Protein AF-A0A2I0AL25-F1 (afdb_monomer_lite)

Structure (mmCIF, N/CA/C/O backbone):
data_AF-A0A2I0AL25-F1
#
_entry.id   AF-A0A2I0AL25-F1
#
loop_
_atom_site.group_PDB
_atom_site.id
_atom_site.type_symbol
_atom_site.label_atom_id
_atom_site.label_alt_id
_atom_site.label_comp_id
_atom_site.label_asym_id
_atom_site.label_entity_id
_atom_site.label_seq_id
_atom_site.pdbx_PDB_ins_code
_atom_site.Cartn_x
_atom_site.Cartn_y
_atom_site.Cartn_z
_atom_site.occupancy
_atom_site.B_iso_or_equiv
_atom_site.auth_seq_id
_atom_site.auth_comp_id
_atom_site.auth_asym_id
_atom_site.auth_atom_id
_atom_site.pdbx_PDB_model_num
ATOM 1 N N . MET A 1 1 ? 8.154 -0.495 -1.990 1.00 84.19 1 MET A N 1
ATOM 2 C CA . MET A 1 1 ? 7.787 -0.401 -3.421 1.00 84.19 1 MET A CA 1
ATOM 3 C C . MET A 1 1 ? 7.582 1.042 -3.850 1.00 84.19 1 MET A C 1
ATOM 5 O O . MET A 1 1 ? 8.405 1.522 -4.606 1.00 84.19 1 MET A O 1
ATOM 9 N N . TYR A 1 2 ? 6.583 1.767 -3.327 1.00 90.44 2 TYR A N 1
ATOM 10 C CA . TYR A 1 2 ? 6.389 3.180 -3.695 1.00 90.44 2 TYR A CA 1
ATOM 11 C C . TYR A 1 2 ? 7.602 4.074 -3.379 1.00 90.44 2 TYR A C 1
ATOM 13 O O . TYR A 1 2 ? 7.985 4.876 -4.217 1.00 90.44 2 TYR A O 1
ATOM 21 N N . GLN A 1 3 ? 8.220 3.915 -2.200 1.00 91.12 3 GLN A N 1
ATOM 22 C CA . GLN A 1 3 ? 9.388 4.713 -1.795 1.00 91.12 3 GLN A CA 1
ATOM 23 C C . GLN A 1 3 ? 10.563 4.539 -2.772 1.00 91.12 3 GLN A C 1
ATOM 25 O O . GLN A 1 3 ? 10.989 5.522 -3.357 1.00 91.12 3 GLN A O 1
ATOM 30 N N . ASN A 1 4 ? 10.969 3.298 -3.055 1.00 92.88 4 ASN A N 1
ATOM 31 C CA . ASN A 1 4 ? 12.059 2.998 -3.995 1.00 92.88 4 ASN A CA 1
ATOM 32 C C . ASN A 1 4 ? 11.761 3.479 -5.429 1.00 92.88 4 ASN A C 1
ATOM 34 O O . ASN A 1 4 ? 12.645 3.953 -6.131 1.00 92.88 4 ASN A O 1
ATOM 38 N N . LEU A 1 5 ? 10.508 3.349 -5.885 1.00 93.12 5 LEU A N 1
ATOM 39 C CA . LEU A 1 5 ? 10.119 3.776 -7.234 1.00 93.12 5 LEU A CA 1
ATOM 40 C C . LEU A 1 5 ? 10.102 5.303 -7.368 1.00 93.12 5 LEU A C 1
ATOM 42 O O . LEU A 1 5 ? 10.488 5.820 -8.411 1.00 93.12 5 LEU A O 1
ATOM 46 N N . ARG A 1 6 ? 9.710 6.023 -6.310 1.00 93.81 6 ARG A N 1
ATOM 47 C CA . ARG A 1 6 ? 9.657 7.492 -6.293 1.00 93.81 6 ARG A CA 1
ATOM 48 C C . ARG A 1 6 ? 11.029 8.147 -6.461 1.00 93.81 6 ARG A C 1
ATOM 50 O O . ARG A 1 6 ? 11.088 9.291 -6.894 1.00 93.81 6 ARG A O 1
ATOM 57 N N . GLU A 1 7 ? 12.106 7.453 -6.113 1.00 94.62 7 GLU A N 1
ATOM 58 C CA . GLU A 1 7 ? 13.470 7.979 -6.253 1.00 94.62 7 GLU A CA 1
ATOM 59 C C . GLU A 1 7 ? 13.884 8.163 -7.719 1.00 94.62 7 GLU A C 1
ATOM 61 O O . GLU A 1 7 ? 14.666 9.056 -8.021 1.00 94.62 7 GLU A O 1
ATOM 66 N N . HIS A 1 8 ? 13.332 7.355 -8.628 1.00 95.75 8 HIS A N 1
ATOM 67 C CA . HIS A 1 8 ? 13.769 7.298 -10.027 1.00 95.75 8 HIS A CA 1
ATOM 68 C C . HIS A 1 8 ? 12.647 7.607 -11.027 1.00 95.75 8 HIS A C 1
ATOM 70 O O . HIS A 1 8 ? 12.923 7.954 -12.173 1.00 95.75 8 HIS A O 1
ATOM 76 N N . TYR A 1 9 ? 11.381 7.494 -10.614 1.00 93.06 9 TYR A N 1
ATOM 77 C CA . TYR A 1 9 ? 10.227 7.608 -11.499 1.00 93.06 9 TYR A CA 1
ATOM 78 C C . TYR A 1 9 ? 9.131 8.488 -10.903 1.00 93.06 9 TYR A C 1
ATOM 80 O O . TYR A 1 9 ? 8.901 8.519 -9.691 1.00 93.06 9 TYR A O 1
ATOM 88 N N . TRP A 1 10 ? 8.404 9.174 -11.785 1.00 94.25 10 TRP A N 1
ATOM 89 C CA . TRP A 1 10 ? 7.228 9.949 -11.419 1.00 94.25 10 TRP A CA 1
ATOM 90 C C . TRP A 1 10 ? 6.190 9.939 -12.541 1.00 94.25 10 TRP A C 1
ATOM 92 O O . TRP A 1 10 ? 6.521 10.145 -13.707 1.00 94.25 10 TRP A O 1
ATOM 102 N N . TRP A 1 11 ? 4.928 9.717 -12.173 1.00 95.62 11 TRP A N 1
ATOM 103 C CA . TRP A 1 11 ? 3.768 9.888 -13.044 1.00 95.62 11 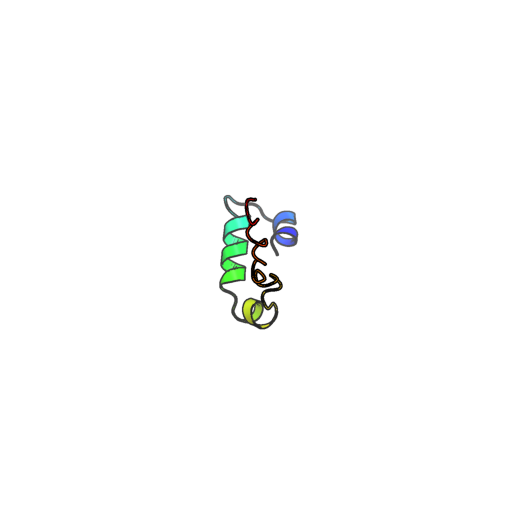TRP A CA 1
ATOM 104 C C . TRP A 1 11 ? 2.510 10.169 -12.215 1.00 95.62 11 TRP A C 1
ATOM 106 O O . TRP A 1 11 ? 2.479 9.969 -10.992 1.00 95.62 11 TRP A O 1
ATOM 116 N N . ASN A 1 12 ? 1.448 10.632 -12.877 1.00 96.44 12 ASN A N 1
ATOM 117 C CA . ASN A 1 12 ? 0.183 10.915 -12.209 1.00 96.44 12 ASN A CA 1
ATOM 118 C C . ASN A 1 12 ? -0.443 9.627 -11.645 1.00 96.44 12 ASN A C 1
ATOM 120 O O . ASN A 1 12 ? -0.540 8.633 -12.351 1.00 96.44 12 ASN A O 1
ATOM 124 N N . ASN A 1 13 ? -0.912 9.652 -10.395 1.00 95.00 13 ASN A N 1
ATOM 125 C CA . ASN A 1 13 ? -1.477 8.495 -9.678 1.00 95.00 13 ASN A CA 1
ATOM 126 C C . ASN A 1 13 ? -0.520 7.324 -9.370 1.00 95.00 13 ASN A C 1
ATOM 128 O O . ASN A 1 13 ? -0.984 6.293 -8.883 1.00 95.00 13 ASN A O 1
ATOM 132 N N . MET A 1 14 ? 0.803 7.497 -9.489 1.00 95.44 14 MET A N 1
ATOM 133 C CA . MET A 1 14 ? 1.804 6.457 -9.180 1.00 95.44 14 MET A CA 1
ATOM 134 C C . MET A 1 14 ? 1.567 5.715 -7.859 1.00 95.44 14 MET A C 1
ATOM 136 O O . MET A 1 14 ? 1.648 4.490 -7.795 1.00 95.44 14 MET A O 1
ATOM 140 N N . LYS A 1 15 ? 1.239 6.439 -6.783 1.00 94.06 15 LYS A N 1
ATOM 141 C CA . LYS A 1 15 ? 0.974 5.822 -5.475 1.00 94.06 15 LYS A CA 1
ATOM 142 C C . LYS A 1 15 ? -0.209 4.848 -5.524 1.00 94.06 15 LYS A C 1
ATOM 144 O O . LYS A 1 15 ? -0.148 3.792 -4.896 1.00 94.06 15 LYS A O 1
ATOM 149 N N . ARG A 1 16 ? -1.268 5.202 -6.261 1.00 95.62 16 ARG A N 1
ATOM 150 C CA . ARG A 1 16 ? -2.475 4.382 -6.425 1.00 95.62 16 ARG A CA 1
ATOM 151 C C . ARG A 1 16 ? -2.180 3.153 -7.273 1.00 95.62 16 ARG A C 1
ATOM 153 O O . ARG A 1 16 ? -2.574 2.057 -6.889 1.00 95.62 16 ARG A O 1
ATOM 160 N N . ASP A 1 17 ? -1.448 3.328 -8.365 1.00 95.19 17 ASP A N 1
ATOM 161 C CA . ASP A 1 17 ? -1.120 2.237 -9.284 1.00 95.19 17 ASP A CA 1
ATOM 162 C C . ASP A 1 17 ? -0.219 1.201 -8.607 1.00 95.19 17 ASP A C 1
ATOM 164 O O . ASP A 1 17 ? -0.487 0.002 -8.665 1.00 95.19 17 ASP A O 1
ATOM 168 N N . VAL A 1 18 ? 0.794 1.659 -7.864 1.00 93.88 18 VAL A N 1
ATOM 169 C CA . VAL A 1 18 ? 1.660 0.778 -7.070 1.00 93.88 18 VAL A CA 1
ATOM 170 C C . VAL A 1 18 ? 0.856 0.035 -5.999 1.00 93.88 18 VAL A C 1
ATOM 172 O O . VAL A 1 18 ? 1.062 -1.162 -5.808 1.00 93.88 18 VAL A O 1
ATOM 175 N N . ALA A 1 19 ? -0.080 0.704 -5.318 1.00 92.94 19 ALA A N 1
ATOM 176 C CA . ALA A 1 19 ? -0.947 0.048 -4.339 1.00 92.94 19 ALA A CA 1
ATOM 177 C C . ALA A 1 19 ? -1.844 -1.020 -4.990 1.00 92.94 19 ALA A C 1
ATOM 179 O O . ALA A 1 19 ? -1.936 -2.129 -4.470 1.00 92.94 19 ALA A O 1
ATOM 180 N N . GLN A 1 20 ? -2.449 -0.728 -6.146 1.00 94.88 20 GLN A N 1
ATOM 181 C CA . GLN A 1 20 ? -3.268 -1.691 -6.891 1.00 94.88 20 GLN A CA 1
ATOM 182 C C . GLN A 1 20 ? -2.455 -2.881 -7.407 1.00 94.88 20 GLN A C 1
ATOM 184 O O . GLN A 1 20 ? -2.936 -4.012 -7.365 1.00 94.88 20 GLN A O 1
ATOM 189 N N . PHE A 1 21 ? -1.229 -2.646 -7.870 1.00 92.94 21 PHE A N 1
ATOM 190 C CA . PHE A 1 21 ? -0.331 -3.711 -8.305 1.00 92.94 21 PHE A CA 1
ATOM 191 C C . PHE A 1 21 ? 0.013 -4.653 -7.147 1.00 92.94 21 PHE A C 1
ATOM 193 O O . PHE A 1 21 ? -0.159 -5.866 -7.261 1.00 92.94 21 PHE A O 1
ATOM 200 N N . VAL A 1 22 ? 0.430 -4.100 -6.002 1.00 90.62 22 VAL A N 1
ATOM 201 C CA . VAL A 1 22 ? 0.750 -4.897 -4.807 1.00 90.62 22 VAL A CA 1
ATOM 202 C C . VAL A 1 22 ? -0.487 -5.629 -4.289 1.00 90.62 22 VAL A C 1
ATOM 204 O O . VAL A 1 22 ? -0.382 -6.789 -3.900 1.00 90.62 22 VAL A O 1
ATOM 207 N N . ALA A 1 23 ? -1.664 -5.001 -4.342 1.00 90.00 23 ALA A N 1
ATOM 208 C CA . ALA A 1 23 ? -2.918 -5.630 -3.940 1.00 90.00 23 ALA A CA 1
ATOM 209 C C . ALA A 1 23 ? -3.299 -6.832 -4.817 1.00 90.00 23 ALA A C 1
ATOM 211 O O . ALA A 1 23 ? -3.968 -7.727 -4.320 1.00 90.00 23 ALA A O 1
ATOM 212 N N . LYS A 1 24 ? -2.879 -6.890 -6.089 1.00 92.62 24 LYS A N 1
ATOM 213 C CA . LYS A 1 24 ? -3.138 -8.021 -7.007 1.00 92.62 24 LYS A CA 1
ATOM 214 C C . LYS A 1 24 ? -2.048 -9.103 -6.983 1.00 92.62 24 LYS A C 1
ATOM 216 O O . LYS A 1 24 ? -2.199 -10.143 -7.615 1.00 92.62 24 LYS A O 1
ATOM 221 N N . CYS A 1 25 ? -0.941 -8.867 -6.287 1.00 91.00 25 CYS A N 1
ATOM 222 C CA . CYS A 1 25 ? 0.189 -9.789 -6.223 1.00 91.00 25 CYS A CA 1
ATOM 223 C C . CYS A 1 25 ? -0.115 -10.963 -5.273 1.00 91.00 25 CYS A C 1
ATOM 225 O O . CYS A 1 25 ? -0.066 -10.802 -4.055 1.00 91.00 25 CYS A O 1
ATOM 227 N N . LEU A 1 26 ? -0.366 -12.158 -5.823 1.00 89.38 26 LEU A N 1
ATOM 228 C CA . LEU A 1 26 ? -0.666 -13.379 -5.049 1.00 89.38 26 LEU A CA 1
ATOM 229 C C . LEU A 1 26 ? 0.4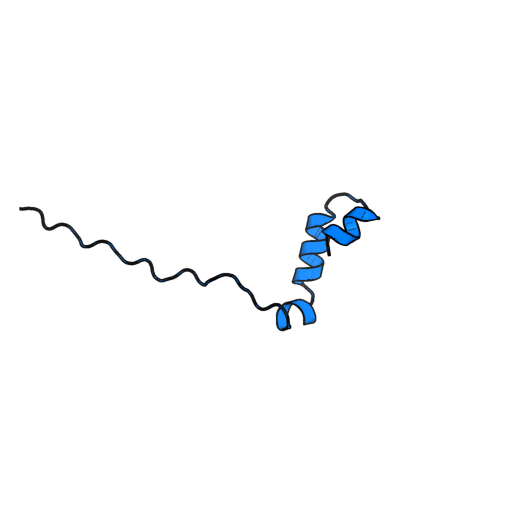36 -13.731 -4.039 1.00 89.38 26 LEU A C 1
ATOM 231 O O . LEU A 1 26 ? 0.161 -13.999 -2.874 1.00 89.38 26 LEU A O 1
ATOM 235 N N . VAL A 1 27 ? 1.699 -13.646 -4.463 1.00 90.31 27 VAL A N 1
ATOM 236 C CA . VAL A 1 27 ? 2.862 -13.889 -3.594 1.00 90.31 27 VAL A CA 1
ATOM 237 C C . VAL A 1 27 ? 2.885 -12.903 -2.423 1.00 90.31 27 VAL A C 1
ATOM 239 O O . VAL A 1 27 ? 3.155 -13.272 -1.283 1.00 90.31 27 VAL A O 1
ATOM 242 N N . CYS A 1 28 ? 2.556 -11.639 -2.689 1.00 88.19 28 CYS A N 1
ATOM 243 C CA . CYS A 1 28 ? 2.526 -10.591 -1.681 1.00 88.19 28 CYS A CA 1
ATOM 244 C C . CYS A 1 28 ? 1.393 -10.822 -0.675 1.00 88.19 28 CYS A C 1
ATOM 246 O O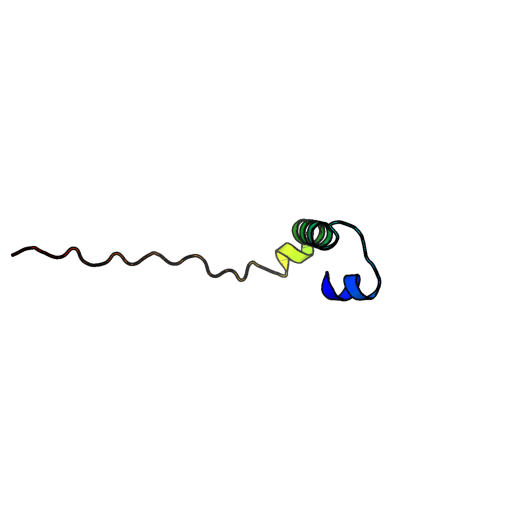 . CYS A 1 28 ? 1.625 -10.659 0.518 1.00 88.19 28 CYS A O 1
ATOM 248 N N . GLN A 1 29 ? 0.210 -11.237 -1.138 1.00 86.06 29 GLN A N 1
ATOM 249 C CA . GLN A 1 29 ? -0.929 -11.578 -0.280 1.00 86.06 29 GLN A CA 1
ATOM 250 C C . GLN A 1 29 ? -0.636 -12.784 0.623 1.00 86.06 29 GLN A C 1
ATOM 252 O O . GLN A 1 29 ? -0.996 -12.775 1.795 1.00 86.06 29 GLN A O 1
ATOM 257 N N . GLN A 1 30 ? 0.040 -13.808 0.095 1.00 85.00 30 GLN A N 1
ATOM 258 C CA . GLN A 1 30 ? 0.329 -15.035 0.839 1.00 85.00 30 GLN A CA 1
ATOM 259 C C . GLN A 1 30 ? 1.432 -14.842 1.889 1.00 85.00 30 GLN A C 1
ATOM 261 O O . GLN A 1 30 ? 1.350 -15.389 2.985 1.00 85.00 30 GLN A O 1
ATOM 266 N N . ILE A 1 31 ? 2.471 -14.070 1.558 1.00 84.94 31 ILE A N 1
ATOM 267 C CA . ILE A 1 31 ? 3.628 -13.864 2.442 1.00 84.94 31 ILE A CA 1
ATOM 268 C C . ILE A 1 31 ? 3.366 -12.736 3.444 1.00 84.94 31 ILE A C 1
ATOM 270 O O . ILE A 1 31 ? 3.819 -12.798 4.586 1.00 84.94 31 ILE A O 1
ATOM 274 N N . LYS A 1 32 ? 2.650 -11.685 3.030 1.00 76.25 32 LYS A N 1
ATOM 275 C CA . LYS A 1 32 ? 2.294 -10.553 3.889 1.00 76.25 32 LYS A CA 1
ATOM 276 C C . LYS A 1 32 ? 0.825 -10.654 4.263 1.00 76.25 32 LYS A C 1
ATOM 278 O O . LYS A 1 32 ? -0.003 -9.906 3.750 1.00 76.25 32 LYS A O 1
ATOM 283 N N . ALA A 1 33 ? 0.536 -11.586 5.166 1.00 67.38 33 ALA A N 1
ATOM 284 C CA . ALA A 1 33 ? -0.768 -11.669 5.800 1.00 67.38 33 ALA A CA 1
ATOM 285 C C . ALA A 1 33 ? -1.131 -10.330 6.467 1.00 67.38 33 ALA A C 1
ATOM 287 O O . ALA A 1 33 ? -0.266 -9.547 6.878 1.00 67.38 33 ALA A O 1
ATOM 288 N N . GLU A 1 34 ? -2.428 -10.050 6.532 1.00 68.31 34 GLU A N 1
ATOM 289 C CA . GLU A 1 34 ? -2.952 -8.796 7.047 1.00 68.31 34 GLU A CA 1
ATOM 290 C C . GLU A 1 34 ? -2.618 -8.649 8.542 1.00 68.31 34 GLU A C 1
ATOM 292 O O . GLU A 1 34 ? -3.128 -9.371 9.390 1.00 68.31 34 GLU A O 1
ATOM 297 N N . HIS A 1 35 ? -1.742 -7.699 8.879 1.00 69.94 35 HIS A N 1
ATOM 298 C CA . HIS A 1 35 ? -1.396 -7.379 10.271 1.00 69.94 35 HIS A CA 1
ATOM 299 C C . HIS A 1 35 ? -2.415 -6.443 10.945 1.00 69.94 35 HIS A C 1
ATOM 301 O O . HIS A 1 35 ? -2.161 -5.942 12.044 1.00 69.94 35 HIS A O 1
ATOM 307 N N . GLN A 1 36 ? -3.542 -6.148 10.288 1.00 71.88 36 GLN A N 1
ATOM 308 C CA . GLN A 1 36 ? -4.626 -5.406 10.922 1.00 71.88 36 GLN A CA 1
ATOM 309 C C . GLN A 1 36 ? -5.137 -6.255 12.082 1.00 71.88 36 GLN A C 1
ATOM 311 O O . GLN A 1 36 ? -5.548 -7.400 11.901 1.00 71.88 36 GLN A O 1
ATOM 316 N N . ARG A 1 37 ? -5.084 -5.704 13.297 1.00 73.12 37 ARG A N 1
ATOM 317 C CA . ARG A 1 37 ? -5.729 -6.360 14.431 1.00 73.12 37 ARG A CA 1
ATOM 318 C C . ARG A 1 37 ? -7.221 -6.416 14.110 1.00 73.12 37 ARG A C 1
ATOM 320 O O . ARG A 1 37 ? -7.783 -5.355 13.828 1.00 73.12 37 ARG A O 1
ATOM 327 N N . PRO A 1 38 ? -7.861 -7.596 14.144 1.00 75.88 38 PRO A N 1
ATOM 328 C CA . PRO A 1 38 ? -9.304 -7.653 14.006 1.00 75.88 38 PRO A CA 1
ATOM 329 C C . PRO A 1 38 ? -9.918 -6.740 15.068 1.00 75.88 38 PRO A C 1
ATOM 331 O O . PRO A 1 38 ? -9.456 -6.713 16.214 1.00 75.88 38 PRO A O 1
ATOM 334 N N . GLY A 1 39 ? -10.917 -5.951 14.671 1.00 79.00 39 GLY A N 1
ATOM 335 C CA . GLY A 1 39 ? -11.672 -5.134 15.611 1.00 79.00 39 GLY A CA 1
ATOM 336 C C . GLY A 1 39 ? -12.219 -6.043 16.705 1.00 79.00 39 GLY A C 1
ATOM 337 O O . GLY A 1 39 ? -12.989 -6.957 16.421 1.00 79.00 39 GLY A O 1
ATOM 338 N N . GLY A 1 40 ? -11.752 -5.852 17.940 1.00 82.44 40 GLY A N 1
ATOM 339 C CA . GLY A 1 40 ? -12.230 -6.631 19.076 1.00 82.44 40 GLY A CA 1
ATOM 340 C C . GLY A 1 40 ? -13.721 -6.395 19.315 1.00 82.44 40 GLY A C 1
ATOM 341 O O . GLY A 1 40 ? -14.276 -5.374 18.905 1.00 82.44 40 GLY A O 1
ATOM 342 N N . LEU A 1 41 ? -14.369 -7.328 20.012 1.00 84.12 41 LEU A N 1
ATOM 343 C CA . LEU A 1 41 ? -15.730 -7.127 20.507 1.00 84.12 41 LEU A CA 1
ATOM 344 C C . LEU A 1 41 ? -15.764 -5.876 21.394 1.00 84.12 41 LEU A C 1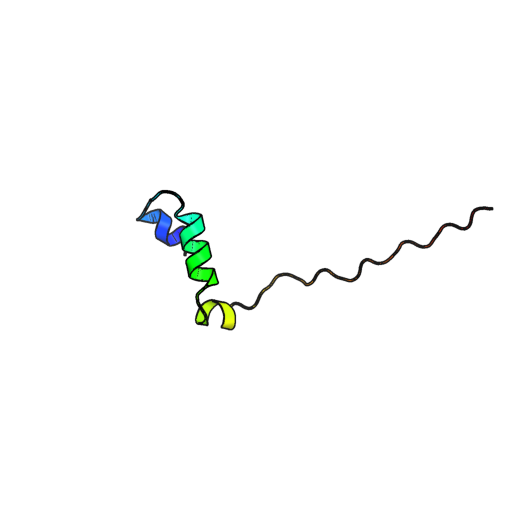
ATOM 346 O O . LEU A 1 41 ? -15.025 -5.784 22.376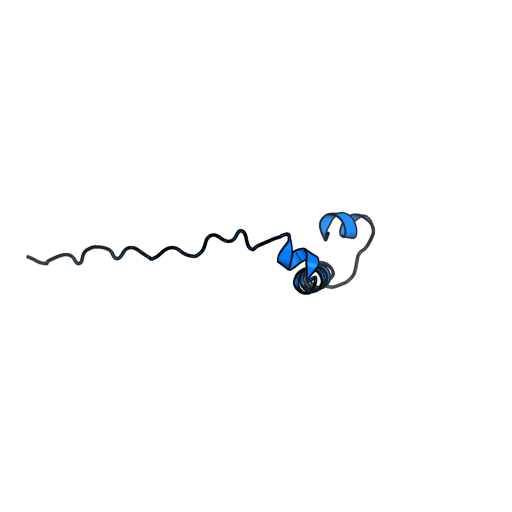 1.00 84.12 41 LEU A O 1
ATOM 350 N N . LEU A 1 42 ? -16.624 -4.916 21.047 1.00 82.25 42 LEU A N 1
ATOM 351 C CA . LEU A 1 42 ? -16.903 -3.771 21.908 1.00 82.25 42 LEU A CA 1
ATOM 352 C C . LEU A 1 42 ? -17.512 -4.296 23.212 1.00 82.25 42 LEU A C 1
ATOM 354 O O . LEU A 1 42 ? -18.531 -4.983 23.179 1.00 82.25 42 LEU A O 1
ATOM 358 N N . GLN A 1 43 ? -16.894 -3.989 24.354 1.00 80.38 43 GLN A N 1
ATOM 359 C CA . GLN A 1 43 ? -17.498 -4.284 25.651 1.00 80.38 43 GLN A C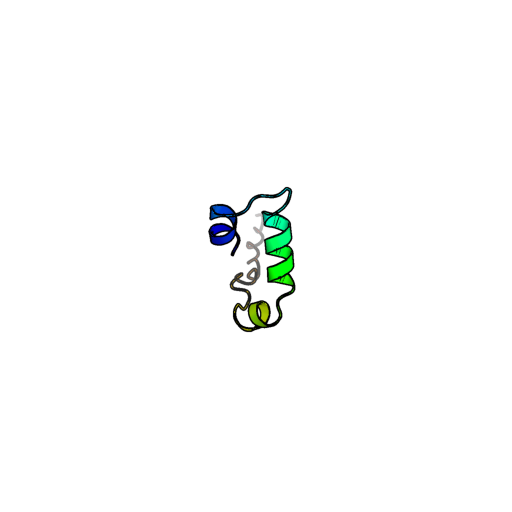A 1
ATOM 360 C C . GLN A 1 43 ? -18.605 -3.254 25.928 1.00 80.38 43 GLN A C 1
ATOM 362 O O . GLN A 1 43 ? -18.299 -2.061 26.011 1.00 80.38 43 GLN A O 1
ATOM 367 N N . PRO A 1 44 ? -19.880 -3.668 26.051 1.00 83.12 44 PRO A N 1
ATOM 368 C CA . PRO A 1 44 ? -20.952 -2.746 26.390 1.00 83.12 44 PRO A CA 1
ATOM 369 C C . PRO A 1 44 ? -20.774 -2.233 27.823 1.00 83.12 44 PRO A C 1
ATOM 371 O O . PRO A 1 44 ? -20.457 -2.999 28.733 1.00 83.12 44 PRO A O 1
ATOM 374 N N . LEU A 1 45 ? -21.007 -0.936 28.029 1.00 86.25 45 LEU A N 1
ATOM 375 C CA . LEU A 1 45 ? -21.058 -0.353 29.369 1.00 86.25 45 LEU A CA 1
ATOM 376 C C . LEU A 1 45 ? -22.282 -0.893 30.131 1.00 86.25 45 LEU A C 1
ATOM 378 O O . LEU A 1 45 ? -23.342 -1.078 29.524 1.00 86.25 45 LEU A O 1
ATOM 382 N N . PRO A 1 46 ? -22.174 -1.133 31.451 1.00 85.75 46 PRO A N 1
ATOM 383 C CA . PRO A 1 46 ? -23.314 -1.557 32.253 1.00 85.75 46 PRO A CA 1
ATOM 384 C C . PRO A 1 46 ? -24.408 -0.482 32.231 1.00 85.75 46 PRO A C 1
ATOM 386 O O . PRO A 1 46 ? -24.130 0.705 32.398 1.00 85.75 46 PRO A O 1
ATOM 389 N N . ILE A 1 47 ? -25.662 -0.901 32.037 1.00 85.06 47 ILE A N 1
ATOM 390 C CA . ILE A 1 47 ? -26.818 0.003 32.040 1.00 85.06 47 ILE A CA 1
ATOM 391 C C . ILE A 1 47 ? -27.003 0.538 33.469 1.00 85.06 47 ILE A C 1
ATOM 393 O O . ILE A 1 47 ? -27.180 -0.267 34.392 1.00 85.06 47 ILE A O 1
ATOM 397 N N . PRO A 1 48 ? -26.980 1.865 33.689 1.00 84.81 48 PRO A N 1
ATOM 398 C CA . PRO A 1 48 ? -27.210 2.422 35.012 1.00 84.81 48 PRO A CA 1
ATOM 399 C C . PRO A 1 48 ? -28.655 2.148 35.440 1.00 84.81 48 PRO A C 1
ATOM 401 O O . PRO A 1 48 ? -29.607 2.501 34.742 1.00 84.81 48 PRO A O 1
ATOM 404 N N . LYS A 1 49 ? -28.828 1.520 36.607 1.00 80.38 49 LYS A N 1
ATOM 405 C CA . LYS A 1 49 ? -30.134 1.446 37.267 1.00 80.38 49 LYS A CA 1
ATOM 406 C C . LYS A 1 49 ? -30.419 2.812 37.885 1.00 80.38 49 LYS A C 1
ATOM 408 O O . LYS A 1 49 ? -29.728 3.216 38.817 1.00 80.38 49 LYS A O 1
ATOM 413 N N . TRP A 1 50 ? -31.407 3.515 37.344 1.00 74.31 50 TRP A N 1
ATOM 414 C CA . TRP A 1 50 ? -31.962 4.709 37.979 1.00 74.31 50 TRP A CA 1
ATOM 415 C C . TRP A 1 50 ? -32.627 4.319 39.307 1.00 74.31 50 TRP A C 1
ATOM 417 O O . TRP A 1 50 ? -33.208 3.235 39.406 1.00 74.31 50 TRP A O 1
ATOM 427 N N . LYS A 1 51 ? -32.473 5.172 40.324 1.00 64.81 51 LYS A N 1
ATOM 428 C CA . LYS A 1 51 ? -33.038 5.004 41.668 1.00 64.81 51 LYS A CA 1
ATOM 429 C C . LYS A 1 51 ? -34.277 5.870 41.830 1.00 64.81 51 LYS A C 1
ATOM 431 O O . LYS A 1 51 ? -34.262 6.983 41.260 1.00 64.81 51 LYS A O 1
#

Sequence (51 aa):
MYQNLREHYWWNNMKRDVAQFVAKCLVCQQIKAEHQRPGGLLQPLPIPKWK

Foldseek 3Di:
DLVVCVVPDDDPCSVVVVVVVLVPDPVNCVVDPDPPDPDDPDDDDDDDDDD

InterPro domains:
  IPR041588 Integrase zinc-binding domain [PF17921] (1-33)
  IPR052160 Gypsy Retrotransposon Integrase-like [PTHR47266] (1-49)

Radius of gyration: 21.1 Å; chains: 1; bounding box: 47×26×55 Å

pLDDT: mean 86.45, std 8.52, range [64.81, 96.44]

Organism: NCBI:txid1088818

Secondary structure (DSSP, 8-state):
-HHHHHTT---TTHHHHHHHHHHH-HHHHHHS---PPP-PPPPPPPPP---